Protein AF-D6ALB3-F1 (afdb_monomer_lite)

Radius of gyration: 15.23 Å; chains: 1; bounding box: 37×30×44 Å

pLDDT: mean 97.42, std 2.37, range [79.12, 98.81]

Sequence (107 aa):
RLSHLSEMLALRADHTHGGRTLTREDYRTPGDAAGAVAAFETASAAWREALLSADDTALDTVGYSAYPNGSDAEDLFVDVVWWVNQEVLHHGAEIALLRDLYRARPS

InterPro domains:
  IPR034660 DinB/YfiT-like putative metalloenzymes [SSF109854] (2-102)

Structure (mmCIF, N/CA/C/O backbone):
data_AF-D6ALB3-F1
#
_entry.id   AF-D6ALB3-F1
#
loop_
_atom_site.group_PDB
_atom_site.id
_atom_site.type_symbol
_atom_site.label_atom_id
_atom_site.label_alt_id
_atom_site.label_comp_id
_atom_site.label_asym_id
_atom_site.label_entity_id
_atom_site.label_seq_id
_atom_site.pdbx_PDB_ins_code
_atom_site.Cartn_x
_atom_site.Cartn_y
_atom_site.Cartn_z
_atom_site.occupancy
_atom_site.B_iso_or_equiv
_atom_site.auth_seq_id
_atom_site.auth_comp_id
_atom_site.auth_asym_id
_atom_site.auth_atom_id
_atom_site.pdbx_PDB_model_num
ATOM 1 N N . ARG A 1 1 ? -3.092 4.849 12.081 1.00 93.38 1 ARG A N 1
ATOM 2 C CA . ARG A 1 1 ? -2.741 3.487 11.610 1.00 93.38 1 ARG A CA 1
ATOM 3 C C . ARG A 1 1 ? -3.364 3.211 10.253 1.00 93.38 1 ARG A C 1
ATOM 5 O O . ARG A 1 1 ? -2.611 3.072 9.308 1.00 93.38 1 ARG A O 1
ATOM 12 N N . LEU A 1 2 ? -4.695 3.260 10.124 1.00 96.06 2 LEU A N 1
ATOM 13 C CA . LEU A 1 2 ? -5.357 3.015 8.837 1.00 96.06 2 LEU A CA 1
ATOM 14 C C . LEU A 1 2 ? -4.885 3.961 7.717 1.00 96.06 2 LEU A C 1
ATOM 16 O O . LEU A 1 2 ? -4.456 3.473 6.686 1.00 96.06 2 LEU A O 1
ATOM 20 N N . SER A 1 3 ? -4.817 5.279 7.959 1.00 96.69 3 SER A N 1
ATOM 21 C CA . SER A 1 3 ? -4.328 6.239 6.951 1.00 96.69 3 SER A CA 1
ATOM 22 C C . SER A 1 3 ? -2.898 5.968 6.479 1.00 96.69 3 SER A C 1
ATOM 24 O O . SER A 1 3 ? -2.611 6.161 5.307 1.00 96.69 3 SER A O 1
ATOM 26 N N . HIS A 1 4 ? -2.027 5.493 7.377 1.00 97.25 4 HIS A N 1
ATOM 27 C CA . HIS A 1 4 ? -0.651 5.138 7.034 1.00 97.25 4 HIS A CA 1
ATOM 28 C C . HIS A 1 4 ? -0.601 3.897 6.135 1.00 97.25 4 HIS A C 1
ATOM 30 O O . HIS A 1 4 ? 0.103 3.907 5.134 1.00 97.25 4 HIS A O 1
ATOM 36 N N . LEU A 1 5 ? -1.392 2.859 6.441 1.00 98.12 5 LEU A N 1
ATOM 37 C CA . LEU A 1 5 ? -1.510 1.689 5.566 1.00 98.12 5 LEU A CA 1
ATOM 38 C C . LEU A 1 5 ? -2.067 2.067 4.191 1.00 98.12 5 LEU A C 1
ATOM 40 O O . LEU A 1 5 ? -1.537 1.624 3.179 1.00 98.12 5 LEU A O 1
ATOM 44 N N . SER A 1 6 ? -3.108 2.900 4.150 1.00 98.56 6 SER A N 1
ATOM 45 C CA . SER A 1 6 ? -3.695 3.369 2.895 1.00 98.56 6 SER A CA 1
ATOM 46 C C . SER A 1 6 ? -2.692 4.160 2.048 1.00 98.56 6 SER A C 1
ATOM 48 O O . SER A 1 6 ? -2.554 3.884 0.862 1.00 98.56 6 SER A O 1
ATOM 50 N N . GLU A 1 7 ? -1.957 5.100 2.649 1.00 98.44 7 GLU A N 1
ATOM 51 C CA . GLU A 1 7 ? -0.895 5.858 1.973 1.00 98.44 7 GLU A CA 1
ATOM 52 C C . GLU A 1 7 ? 0.192 4.919 1.439 1.00 98.44 7 GLU A C 1
ATOM 54 O O . GLU A 1 7 ? 0.500 4.922 0.250 1.00 98.44 7 GLU A O 1
ATOM 59 N N . MET A 1 8 ? 0.736 4.067 2.309 1.00 98.25 8 MET A N 1
ATOM 60 C CA . MET A 1 8 ? 1.829 3.155 1.984 1.00 98.25 8 MET A CA 1
ATOM 61 C C . MET A 1 8 ? 1.484 2.230 0.809 1.00 98.25 8 MET A C 1
ATOM 63 O O . MET A 1 8 ? 2.281 2.105 -0.122 1.00 98.25 8 MET A O 1
ATOM 67 N N . LEU A 1 9 ? 0.288 1.634 0.826 1.00 98.69 9 LEU A N 1
ATOM 68 C CA . LEU A 1 9 ? -0.187 0.743 -0.233 1.00 98.69 9 LEU A CA 1
ATOM 69 C C . LEU A 1 9 ? -0.470 1.504 -1.534 1.00 98.69 9 LEU A C 1
ATOM 71 O O . LEU A 1 9 ? -0.092 1.029 -2.601 1.00 98.69 9 LEU A O 1
ATOM 75 N N . ALA A 1 10 ? -1.090 2.687 -1.461 1.00 98.62 10 ALA A N 1
ATOM 76 C CA . ALA A 1 10 ? -1.411 3.482 -2.645 1.00 98.62 10 ALA A CA 1
ATOM 77 C C . ALA A 1 10 ? -0.146 3.950 -3.375 1.00 98.62 10 ALA A C 1
ATOM 79 O O . ALA A 1 10 ? -0.052 3.810 -4.594 1.00 98.62 10 ALA A O 1
ATOM 80 N N . LEU A 1 11 ? 0.842 4.465 -2.635 1.00 98.62 11 LEU A N 1
ATOM 81 C CA . LEU A 1 11 ? 2.095 4.924 -3.228 1.00 98.62 11 LEU A CA 1
ATOM 82 C C . LEU A 1 11 ? 2.884 3.748 -3.808 1.00 98.62 11 LEU A C 1
ATOM 84 O O . LEU A 1 11 ? 3.349 3.836 -4.940 1.00 98.62 11 LEU A O 1
ATOM 88 N N . ARG A 1 12 ? 2.992 2.617 -3.104 1.00 98.38 12 ARG A N 1
ATOM 89 C CA . ARG A 1 12 ? 3.695 1.453 -3.665 1.00 98.38 12 ARG A CA 1
ATOM 90 C C . ARG A 1 12 ? 2.993 0.846 -4.867 1.00 98.38 12 ARG A C 1
ATOM 92 O O . ARG A 1 12 ? 3.675 0.457 -5.810 1.00 98.38 12 ARG A O 1
ATOM 99 N N . ALA A 1 13 ? 1.663 0.816 -4.886 1.00 98.62 13 ALA A N 1
ATOM 100 C CA . ALA A 1 13 ? 0.916 0.387 -6.062 1.00 98.62 13 ALA A CA 1
ATOM 101 C C . ALA A 1 13 ? 1.212 1.285 -7.274 1.00 98.62 13 ALA A C 1
ATOM 103 O O . ALA A 1 13 ? 1.532 0.766 -8.342 1.00 98.62 13 ALA A O 1
ATOM 104 N N . ASP A 1 14 ? 1.193 2.613 -7.100 1.00 98.62 14 ASP A N 1
ATOM 105 C CA . ASP A 1 14 ? 1.506 3.558 -8.180 1.00 98.62 14 ASP A CA 1
ATOM 106 C C . ASP A 1 14 ? 2.941 3.399 -8.703 1.00 98.62 14 ASP A C 1
ATOM 108 O O . ASP A 1 14 ? 3.176 3.407 -9.911 1.00 98.62 14 ASP A O 1
ATOM 112 N N . HIS A 1 15 ? 3.901 3.197 -7.799 1.00 98.56 15 HIS A N 1
ATOM 113 C CA . HIS A 1 15 ? 5.315 3.061 -8.153 1.00 98.56 15 HIS A CA 1
ATOM 114 C C . HIS A 1 15 ? 5.712 1.671 -8.678 1.00 98.56 15 HIS A C 1
ATOM 116 O O . HIS A 1 15 ? 6.786 1.521 -9.265 1.00 98.56 15 HIS A O 1
ATOM 122 N N . THR A 1 16 ? 4.835 0.677 -8.532 1.00 98.31 16 THR A N 1
ATOM 123 C CA . THR A 1 16 ? 5.035 -0.697 -9.024 1.00 98.31 16 THR A CA 1
ATOM 124 C C . THR A 1 16 ? 4.293 -0.947 -10.336 1.00 98.31 16 THR A C 1
ATOM 126 O O . THR A 1 16 ? 4.890 -1.404 -11.307 1.00 98.31 16 THR A O 1
ATOM 129 N N . HIS A 1 17 ? 2.995 -0.633 -10.380 1.00 96.00 17 HIS A N 1
ATOM 130 C CA . HIS A 1 17 ? 2.087 -0.958 -11.486 1.00 96.00 17 HIS A CA 1
ATOM 131 C C . HIS A 1 17 ? 1.179 0.230 -11.873 1.00 96.00 17 HIS A C 1
ATOM 133 O O . HIS A 1 17 ? 0.063 0.054 -12.357 1.00 96.00 17 HIS A O 1
ATOM 139 N N . GLY A 1 18 ? 1.640 1.462 -11.641 1.00 95.88 18 GLY A N 1
ATOM 140 C CA . GLY A 1 18 ? 0.919 2.689 -11.979 1.00 95.88 18 GLY A CA 1
ATOM 141 C C . GLY A 1 18 ? 1.780 3.702 -12.731 1.00 95.88 18 GLY A C 1
ATOM 142 O O . GLY A 1 18 ? 2.630 3.343 -13.547 1.00 95.88 18 GLY A O 1
ATOM 143 N N . GLY A 1 19 ? 1.524 4.987 -12.484 1.00 96.69 19 GLY A N 1
ATOM 144 C CA . GLY A 1 19 ? 2.188 6.093 -13.174 1.00 96.69 19 GLY A CA 1
ATOM 145 C C . GLY A 1 19 ? 3.579 6.419 -12.633 1.00 96.69 19 GLY A C 1
ATOM 146 O O . GLY A 1 19 ? 4.336 7.109 -13.314 1.00 96.69 19 GLY A O 1
ATOM 147 N N . ARG A 1 20 ? 3.929 5.915 -11.441 1.00 97.19 20 ARG A N 1
ATOM 148 C CA . ARG A 1 20 ? 5.173 6.226 -10.713 1.00 97.19 20 ARG A CA 1
ATOM 149 C C . ARG A 1 20 ? 5.357 7.722 -10.449 1.00 97.19 20 ARG A C 1
ATOM 151 O O . ARG A 1 20 ? 6.460 8.260 -10.527 1.00 97.19 20 ARG A O 1
ATOM 158 N N . THR A 1 21 ? 4.260 8.409 -10.157 1.00 97.19 21 THR A N 1
ATOM 159 C CA . THR A 1 21 ? 4.229 9.863 -9.945 1.00 97.19 21 THR A CA 1
ATOM 160 C C . THR A 1 21 ? 3.711 10.263 -8.576 1.00 97.19 21 THR A C 1
ATOM 162 O O . THR A 1 21 ? 3.958 11.389 -8.159 1.00 97.19 21 THR A O 1
ATOM 165 N N . LEU A 1 22 ? 2.992 9.380 -7.877 1.00 97.44 22 LEU A N 1
ATOM 166 C CA . LEU A 1 22 ? 2.337 9.724 -6.624 1.00 97.44 22 LEU A CA 1
ATOM 167 C C . LEU A 1 22 ? 3.381 10.002 -5.539 1.00 97.44 22 LEU A C 1
ATOM 169 O O . LEU A 1 22 ? 4.212 9.148 -5.215 1.00 97.44 22 LEU A O 1
ATOM 173 N N . THR A 1 23 ? 3.328 11.199 -4.968 1.00 96.81 23 THR A N 1
ATOM 174 C CA . THR A 1 23 ? 4.164 11.596 -3.833 1.00 96.81 23 THR A CA 1
ATOM 175 C C . THR A 1 23 ? 3.383 11.510 -2.522 1.00 96.81 23 THR A C 1
ATOM 177 O O . THR A 1 23 ? 2.156 11.364 -2.509 1.00 96.81 23 THR A O 1
ATOM 180 N N . ARG A 1 24 ? 4.082 11.617 -1.385 1.00 94.81 24 ARG A N 1
ATOM 181 C CA . ARG A 1 24 ? 3.414 11.700 -0.074 1.00 94.81 24 ARG A CA 1
ATOM 182 C C . ARG A 1 24 ? 2.600 12.988 0.042 1.00 94.81 24 ARG A C 1
ATOM 184 O O . ARG A 1 24 ? 1.529 12.997 0.638 1.00 94.81 24 ARG A O 1
ATOM 191 N N . GLU A 1 25 ? 3.079 14.063 -0.578 1.00 95.12 25 GLU A N 1
ATOM 192 C CA . GLU A 1 25 ? 2.424 15.365 -0.633 1.00 95.12 25 GLU A CA 1
ATOM 193 C C . GLU A 1 25 ? 1.121 15.342 -1.441 1.00 95.12 25 GLU A C 1
ATOM 195 O O . GLU A 1 25 ? 0.225 16.145 -1.166 1.00 95.12 25 GLU A O 1
ATOM 200 N N . ASP A 1 26 ? 0.987 14.429 -2.404 1.00 95.56 26 ASP A N 1
ATOM 201 C CA . ASP A 1 26 ? -0.243 14.239 -3.180 1.00 95.56 26 ASP A CA 1
ATOM 202 C C . ASP A 1 26 ? -1.304 13.454 -2.400 1.00 95.56 26 ASP A C 1
ATOM 204 O O . ASP A 1 26 ? -2.506 13.653 -2.604 1.00 95.56 26 ASP A O 1
ATOM 208 N N . TYR A 1 27 ? -0.887 12.587 -1.472 1.00 96.19 27 TYR A N 1
ATOM 209 C CA . TYR A 1 27 ? -1.806 11.745 -0.719 1.00 96.19 27 TYR A CA 1
ATOM 210 C C . TYR A 1 27 ? -2.647 12.566 0.271 1.00 96.19 27 TYR A C 1
ATOM 212 O O . TYR A 1 27 ? -2.152 13.254 1.168 1.00 96.19 27 TYR A O 1
ATOM 220 N N . ARG A 1 28 ? -3.974 12.493 0.125 1.00 96.19 28 ARG A N 1
ATOM 221 C CA . ARG A 1 28 ? -4.930 13.188 0.997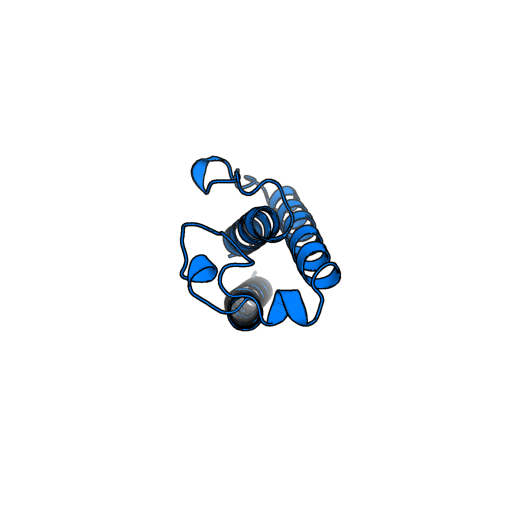 1.00 96.19 28 ARG A CA 1
ATOM 222 C C . ARG A 1 28 ? -5.544 12.202 1.977 1.00 96.19 28 ARG A C 1
ATOM 224 O O . ARG A 1 28 ? -6.315 11.330 1.594 1.00 96.19 28 ARG A O 1
ATOM 231 N N . THR A 1 29 ? -5.233 12.379 3.259 1.00 96.00 29 THR A N 1
ATOM 232 C CA . THR A 1 29 ? -5.847 11.585 4.327 1.00 96.00 29 THR A CA 1
ATOM 233 C C . THR A 1 29 ? -7.292 12.042 4.567 1.00 96.00 29 THR A C 1
ATOM 235 O O . THR A 1 29 ? -7.498 13.218 4.877 1.00 96.00 29 THR A O 1
ATOM 238 N N . PRO A 1 30 ? -8.292 11.145 4.473 1.00 96.50 30 PRO A N 1
ATOM 239 C CA . PRO A 1 30 ? -9.677 11.476 4.798 1.00 96.50 30 PRO A CA 1
ATOM 240 C C . PRO A 1 30 ? -9.844 11.896 6.264 1.00 96.50 30 PRO A C 1
ATOM 242 O O . PRO A 1 30 ? -9.210 11.331 7.156 1.00 96.50 30 PRO A O 1
ATOM 245 N N . GLY A 1 31 ? -10.722 12.872 6.512 1.00 96.31 31 GLY A N 1
ATOM 246 C CA . GLY A 1 31 ? -10.984 13.421 7.850 1.00 96.31 31 GLY A CA 1
ATOM 247 C C . GLY A 1 31 ? -12.011 12.644 8.681 1.00 96.31 31 GLY A C 1
ATOM 248 O O . GLY A 1 31 ? -12.256 13.002 9.831 1.00 96.31 31 GLY A O 1
ATOM 249 N N . ASP A 1 32 ? -12.618 11.597 8.118 1.00 97.56 32 ASP A N 1
ATOM 250 C CA . ASP A 1 32 ? -13.655 10.796 8.765 1.00 97.56 32 ASP A CA 1
ATOM 251 C C . ASP A 1 32 ? -13.411 9.284 8.614 1.00 97.56 32 ASP A C 1
ATOM 253 O O . ASP A 1 32 ? -12.573 8.824 7.833 1.00 97.56 32 ASP A O 1
ATOM 257 N N . ALA A 1 33 ? -14.136 8.497 9.414 1.00 96.19 33 ALA A N 1
ATOM 258 C CA . ALA A 1 33 ? -13.949 7.052 9.486 1.00 96.19 33 ALA A CA 1
ATOM 259 C C . ALA A 1 33 ? -14.378 6.322 8.203 1.00 96.19 33 ALA A C 1
ATOM 261 O O . ALA A 1 33 ? -13.727 5.352 7.819 1.00 96.19 33 ALA A O 1
ATOM 262 N N . ALA A 1 34 ? -15.452 6.772 7.548 1.00 98.06 34 ALA A N 1
ATOM 263 C CA . ALA A 1 34 ? -15.956 6.135 6.334 1.00 98.06 34 ALA A CA 1
ATOM 264 C C . ALA A 1 34 ? -14.967 6.328 5.177 1.00 98.06 34 ALA A C 1
ATOM 266 O O . ALA A 1 34 ? -14.602 5.367 4.503 1.00 98.06 34 ALA A O 1
ATOM 267 N N . GLY A 1 35 ? -14.455 7.548 5.020 1.00 98.25 35 GLY A N 1
ATOM 268 C CA . GLY A 1 35 ? -13.406 7.882 4.072 1.00 98.25 35 GLY A CA 1
ATOM 269 C C . GLY A 1 35 ? -12.116 7.118 4.354 1.00 98.25 35 GLY A C 1
ATOM 270 O O . GLY A 1 35 ? -11.512 6.598 3.422 1.00 98.25 35 GLY A O 1
ATOM 271 N N . ALA A 1 36 ? -11.706 6.982 5.619 1.00 97.50 36 ALA A N 1
ATOM 272 C CA . ALA A 1 36 ? -10.503 6.223 5.964 1.00 97.50 36 ALA A CA 1
ATOM 273 C C . ALA A 1 36 ? -10.605 4.734 5.573 1.00 97.50 36 ALA A C 1
ATOM 275 O O . ALA A 1 36 ? -9.632 4.168 5.075 1.00 97.50 36 ALA A O 1
ATOM 276 N N . VAL A 1 37 ? -11.776 4.111 5.758 1.00 98.00 37 VAL A N 1
ATOM 277 C CA . VAL A 1 37 ? -12.032 2.726 5.319 1.00 98.00 37 VAL A CA 1
ATOM 278 C C . VAL A 1 37 ? -12.026 2.627 3.794 1.00 98.00 37 VAL A C 1
ATOM 280 O O . VAL A 1 37 ? -11.294 1.803 3.255 1.00 98.00 37 VAL A O 1
ATOM 283 N N . ALA A 1 38 ? -12.743 3.510 3.096 1.00 98.50 38 ALA A N 1
ATOM 284 C CA . ALA A 1 38 ? -12.786 3.514 1.632 1.00 98.50 38 ALA A CA 1
ATOM 285 C C . ALA A 1 38 ? -11.398 3.740 0.996 1.00 98.50 38 ALA A C 1
ATOM 287 O O . ALA A 1 38 ? -11.046 3.106 -0.001 1.00 98.50 38 ALA A O 1
ATOM 288 N N . ALA A 1 39 ? -10.576 4.612 1.591 1.00 98.50 39 ALA A N 1
ATOM 289 C CA . ALA A 1 39 ? -9.200 4.836 1.154 1.00 98.50 39 ALA A CA 1
ATOM 290 C C . ALA A 1 39 ? -8.329 3.584 1.343 1.00 98.50 39 ALA A C 1
ATOM 292 O O . ALA A 1 39 ? -7.533 3.253 0.468 1.00 98.50 39 ALA A O 1
ATOM 293 N N . PHE A 1 40 ? -8.485 2.862 2.458 1.00 98.44 40 PHE A N 1
ATOM 294 C CA . PHE A 1 40 ? -7.793 1.588 2.675 1.00 98.44 40 PHE A CA 1
ATOM 295 C C . PHE A 1 40 ? -8.228 0.503 1.685 1.00 98.44 40 PHE A C 1
ATOM 297 O O . PHE A 1 40 ? -7.377 -0.170 1.108 1.00 98.44 40 PHE A O 1
ATOM 304 N N . GLU A 1 41 ? -9.529 0.349 1.443 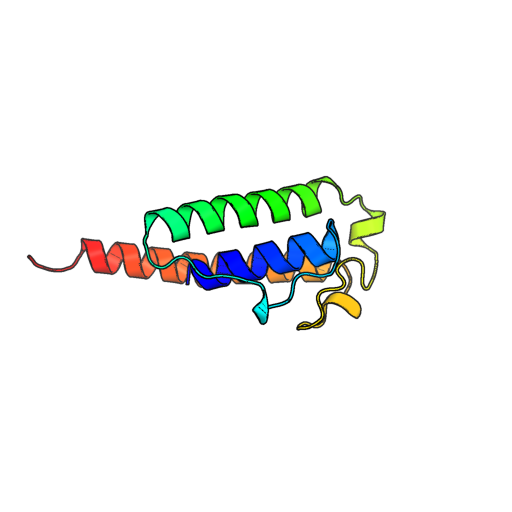1.00 98.69 41 GLU A N 1
ATOM 305 C CA . GLU A 1 41 ? -10.056 -0.601 0.453 1.00 98.69 41 GLU A CA 1
ATOM 306 C C . GLU A 1 41 ? -9.514 -0.306 -0.952 1.00 98.69 41 GLU A C 1
ATOM 308 O O . GLU A 1 41 ? -9.031 -1.206 -1.634 1.00 98.69 41 GLU A O 1
ATOM 313 N N . THR A 1 42 ? -9.491 0.968 -1.348 1.00 98.69 42 THR A N 1
ATOM 314 C CA . THR A 1 42 ? -8.944 1.394 -2.645 1.00 98.69 42 THR A CA 1
ATOM 315 C C . THR A 1 42 ? -7.448 1.089 -2.757 1.00 98.69 42 THR A C 1
ATOM 317 O O . THR A 1 42 ? -7.004 0.497 -3.738 1.00 98.69 42 THR A O 1
ATOM 320 N N . ALA A 1 43 ? -6.662 1.459 -1.743 1.00 98.69 43 ALA A N 1
ATOM 321 C CA . ALA A 1 43 ? -5.216 1.257 -1.745 1.00 98.69 43 ALA A CA 1
ATOM 322 C C . ALA A 1 43 ? -4.825 -0.229 -1.691 1.00 98.69 43 ALA A C 1
ATOM 324 O O . ALA A 1 43 ? -3.918 -0.665 -2.396 1.00 98.69 43 ALA A O 1
ATOM 325 N N . SER A 1 44 ? -5.533 -1.025 -0.885 1.00 98.62 44 SER A N 1
ATOM 326 C CA . SER A 1 44 ? -5.324 -2.475 -0.803 1.00 98.62 44 SER A CA 1
ATOM 327 C C . SER A 1 44 ? -5.693 -3.192 -2.100 1.00 98.62 44 SER A C 1
ATOM 329 O O . SER A 1 44 ? -4.964 -4.095 -2.510 1.00 98.62 44 SER A O 1
ATOM 331 N N . ALA A 1 45 ? -6.760 -2.770 -2.785 1.00 98.81 45 ALA A N 1
ATOM 332 C CA . ALA A 1 45 ? -7.094 -3.277 -4.111 1.00 98.81 45 ALA A CA 1
ATOM 333 C C . ALA A 1 45 ? -6.006 -2.923 -5.136 1.00 98.81 45 ALA A C 1
ATOM 335 O O . ALA A 1 45 ? -5.542 -3.806 -5.848 1.00 98.81 45 ALA A O 1
ATOM 336 N N . ALA A 1 46 ? -5.529 -1.675 -5.159 1.00 98.75 46 ALA A N 1
ATOM 337 C CA . ALA A 1 46 ? -4.462 -1.253 -6.068 1.00 98.75 46 ALA A CA 1
ATOM 338 C C . ALA A 1 46 ? -3.159 -2.042 -5.845 1.00 98.75 46 ALA A C 1
ATOM 340 O O . ALA A 1 46 ? -2.542 -2.511 -6.800 1.00 98.75 46 ALA A O 1
ATOM 341 N N . TRP A 1 47 ? -2.765 -2.252 -4.585 1.00 98.75 47 TRP A N 1
ATOM 342 C CA . TRP A 1 47 ? -1.603 -3.083 -4.269 1.00 98.75 47 TRP A CA 1
ATOM 343 C C . TRP A 1 47 ? -1.814 -4.545 -4.670 1.00 98.75 47 TRP A C 1
ATOM 345 O O . TRP A 1 47 ? -0.919 -5.170 -5.232 1.00 98.75 47 TRP A O 1
ATOM 355 N N . ARG A 1 48 ? -3.014 -5.092 -4.448 1.00 98.62 48 ARG A N 1
ATOM 356 C CA . ARG A 1 48 ? -3.361 -6.441 -4.903 1.00 98.62 48 ARG A CA 1
ATOM 357 C C . ARG A 1 48 ? -3.231 -6.583 -6.422 1.00 98.62 48 ARG A C 1
ATOM 359 O O . ARG A 1 48 ? -2.687 -7.587 -6.864 1.00 98.62 48 ARG A O 1
ATOM 366 N N . GLU A 1 49 ? -3.696 -5.613 -7.203 1.00 98.69 49 GLU A N 1
ATOM 367 C CA . GLU A 1 49 ? -3.536 -5.632 -8.664 1.00 98.69 49 GLU A CA 1
ATOM 368 C C . GLU A 1 49 ? -2.055 -5.567 -9.076 1.00 98.69 49 GLU A C 1
ATOM 370 O O . GLU A 1 49 ? -1.626 -6.305 -9.964 1.00 98.69 49 GLU A O 1
ATOM 375 N N . ALA A 1 50 ? -1.230 -4.778 -8.376 1.00 98.38 50 ALA A N 1
ATOM 376 C CA . ALA A 1 50 ? 0.218 -4.769 -8.597 1.00 98.38 50 ALA A CA 1
ATOM 377 C C . ALA A 1 50 ? 0.851 -6.155 -8.359 1.00 98.38 50 ALA A C 1
ATOM 379 O O . ALA A 1 50 ? 1.682 -6.589 -9.149 1.00 98.38 50 ALA A O 1
ATOM 380 N N . LEU A 1 51 ? 0.411 -6.888 -7.329 1.00 98.50 51 LEU A N 1
ATOM 381 C CA . LEU A 1 51 ? 0.868 -8.260 -7.079 1.00 98.50 51 LEU A CA 1
ATOM 382 C C . LEU A 1 51 ? 0.378 -9.254 -8.139 1.00 98.50 51 LEU A C 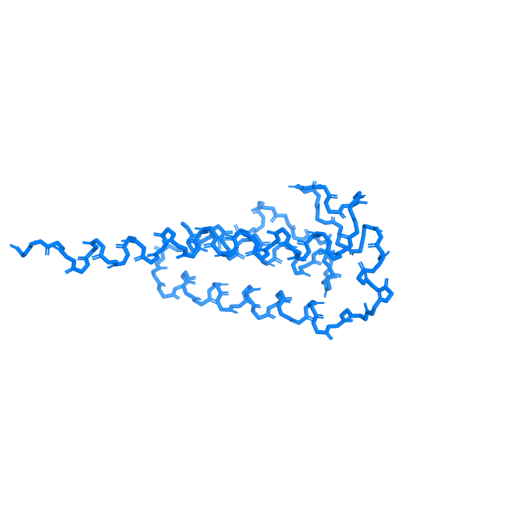1
ATOM 384 O O . LEU A 1 51 ? 1.135 -10.119 -8.557 1.00 98.50 51 LEU A O 1
ATOM 388 N N . LEU A 1 52 ? -0.883 -9.153 -8.571 1.00 98.38 52 LEU A N 1
ATOM 389 C CA . LEU A 1 52 ? -1.470 -10.070 -9.558 1.00 98.38 52 LEU A CA 1
ATOM 390 C C . LEU A 1 52 ? -0.927 -9.863 -10.978 1.00 98.38 52 LEU A C 1
ATOM 392 O O . LEU A 1 52 ? -1.025 -10.769 -11.802 1.00 98.38 52 LEU A O 1
ATOM 396 N N . SER A 1 53 ? -0.378 -8.682 -11.263 1.00 96.88 53 SER A N 1
ATOM 397 C CA . SER A 1 53 ? 0.268 -8.364 -12.540 1.00 96.88 53 SER A CA 1
ATOM 398 C C . SER A 1 53 ? 1.751 -8.746 -12.596 1.00 96.88 53 SER A C 1
ATOM 400 O O . SER A 1 53 ? 2.333 -8.717 -13.679 1.00 96.88 53 SER A O 1
ATOM 402 N N . ALA A 1 54 ? 2.362 -9.091 -11.460 1.00 98.06 54 ALA A N 1
ATOM 403 C CA . ALA A 1 54 ? 3.754 -9.508 -11.389 1.00 98.06 54 ALA A CA 1
ATOM 404 C C . ALA A 1 54 ? 3.887 -11.011 -11.672 1.00 98.06 54 ALA A C 1
ATOM 406 O O . ALA A 1 54 ? 3.216 -11.836 -11.051 1.00 98.06 54 ALA A O 1
ATOM 407 N N . ASP A 1 55 ? 4.771 -11.361 -12.603 1.00 98.25 55 ASP A N 1
ATOM 408 C CA . ASP A 1 55 ? 5.218 -12.733 -12.827 1.00 98.25 55 ASP A CA 1
ATOM 409 C C . ASP A 1 55 ? 6.513 -13.030 -12.047 1.00 98.25 55 ASP A C 1
ATOM 411 O O . ASP A 1 55 ? 7.053 -12.170 -11.347 1.00 98.25 55 ASP A O 1
ATOM 415 N N . ASP A 1 56 ? 7.033 -14.252 -12.171 1.00 98.50 56 ASP A N 1
ATOM 416 C CA . ASP A 1 56 ? 8.269 -14.659 -11.491 1.00 98.50 56 ASP A CA 1
ATOM 417 C C . ASP A 1 56 ? 9.465 -13.767 -11.878 1.00 98.50 56 ASP A C 1
ATOM 419 O O . ASP A 1 56 ? 10.303 -13.449 -11.039 1.00 98.50 56 ASP A O 1
ATOM 423 N N . THR A 1 57 ? 9.522 -13.282 -13.127 1.00 98.62 57 THR A N 1
ATOM 424 C CA . THR A 1 57 ? 10.594 -12.370 -13.562 1.00 98.62 57 THR A CA 1
ATOM 425 C C . THR A 1 57 ? 10.478 -11.011 -12.879 1.00 98.62 57 THR A C 1
ATOM 427 O O . THR A 1 57 ? 11.488 -10.447 -12.457 1.00 98.62 57 THR A O 1
ATOM 430 N N . ALA A 1 58 ? 9.263 -10.481 -12.735 1.00 98.50 58 ALA A N 1
ATOM 431 C CA . ALA A 1 58 ? 9.015 -9.254 -11.989 1.00 98.50 58 ALA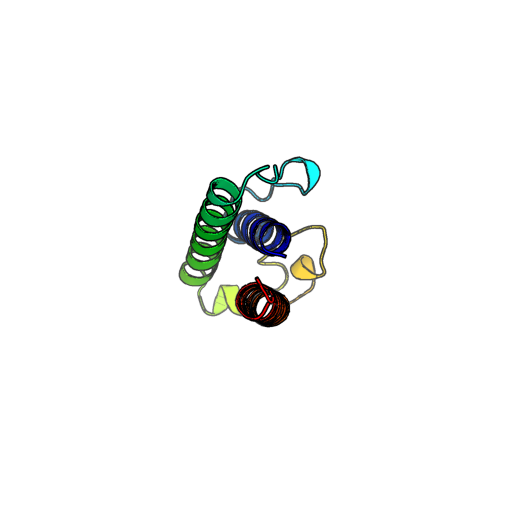 A CA 1
ATOM 432 C C . ALA A 1 58 ? 9.410 -9.402 -10.513 1.00 98.50 58 ALA A C 1
ATOM 434 O O . ALA A 1 58 ? 10.047 -8.502 -9.969 1.00 98.50 58 ALA A O 1
ATOM 435 N N . LEU A 1 59 ? 9.089 -10.537 -9.881 1.00 98.62 59 LEU A N 1
ATOM 436 C CA . LEU A 1 59 ? 9.470 -10.829 -8.493 1.00 98.62 59 LEU A CA 1
ATOM 437 C C . LEU A 1 59 ? 10.996 -10.852 -8.288 1.00 98.62 59 LEU A C 1
ATOM 439 O O . LEU A 1 59 ? 11.478 -10.332 -7.279 1.00 98.62 59 LEU A O 1
ATOM 443 N N . ASP A 1 60 ? 11.738 -11.366 -9.270 1.00 98.69 60 ASP A N 1
ATOM 444 C CA . ASP A 1 60 ? 13.206 -11.438 -9.273 1.00 98.69 60 ASP A CA 1
ATOM 445 C C . ASP A 1 60 ? 13.892 -10.153 -9.795 1.00 98.69 60 ASP A C 1
ATOM 447 O O . ASP A 1 60 ? 15.119 -10.098 -9.928 1.00 98.69 60 ASP A O 1
ATOM 451 N N . THR A 1 61 ? 13.132 -9.096 -10.104 1.00 98.69 61 THR A N 1
ATOM 452 C CA . THR A 1 61 ? 13.679 -7.838 -10.630 1.00 98.69 61 THR A CA 1
ATOM 453 C C . THR A 1 61 ? 13.984 -6.851 -9.504 1.00 98.69 61 THR A C 1
ATOM 455 O O . THR A 1 61 ? 13.093 -6.440 -8.758 1.00 98.69 61 THR A O 1
ATOM 458 N N . VAL A 1 62 ? 15.243 -6.407 -9.426 1.00 98.75 62 VAL A N 1
ATOM 459 C CA . VAL A 1 62 ? 15.648 -5.280 -8.571 1.00 98.75 62 VAL A CA 1
ATOM 460 C C . VAL A 1 62 ? 15.054 -3.979 -9.106 1.00 98.75 62 VAL A C 1
ATOM 462 O O . VAL A 1 62 ? 15.166 -3.691 -10.299 1.00 98.75 62 VAL A O 1
ATOM 465 N N . GLY A 1 63 ? 14.430 -3.188 -8.233 1.00 97.94 63 GLY A N 1
ATOM 466 C CA . GLY A 1 63 ? 13.861 -1.891 -8.605 1.00 97.94 63 GLY A CA 1
ATOM 467 C C . GLY A 1 63 ? 12.596 -1.963 -9.463 1.00 97.94 63 GLY A C 1
ATOM 468 O O . GLY A 1 63 ? 12.258 -0.997 -10.152 1.00 97.94 63 GLY A O 1
ATOM 469 N N . TYR A 1 64 ? 11.880 -3.094 -9.439 1.00 98.31 64 TYR A N 1
ATOM 470 C CA . TYR A 1 64 ? 10.571 -3.216 -10.094 1.00 98.31 64 TYR A CA 1
ATOM 471 C C . TYR A 1 64 ? 9.544 -2.228 -9.504 1.00 98.31 64 TYR A C 1
ATOM 473 O O . TYR A 1 64 ? 8.830 -1.545 -10.247 1.00 98.31 64 TYR A O 1
ATOM 481 N N . SER A 1 65 ? 9.526 -2.109 -8.168 1.00 98.25 65 SER A N 1
ATOM 482 C CA . SER A 1 65 ? 8.937 -0.966 -7.463 1.00 98.25 65 SER A CA 1
ATOM 483 C C . SER A 1 65 ? 9.944 0.181 -7.469 1.00 98.25 65 SER A C 1
ATOM 485 O O . SER A 1 65 ? 11.070 0.026 -7.007 1.00 98.25 65 SER A O 1
ATOM 487 N N . ALA A 1 66 ? 9.538 1.347 -7.966 1.00 96.00 66 ALA A N 1
ATOM 488 C CA . ALA A 1 66 ? 10.383 2.541 -8.010 1.00 96.00 66 ALA A CA 1
ATOM 489 C C . ALA A 1 66 ? 10.040 3.555 -6.903 1.00 96.00 66 ALA A C 1
ATOM 491 O O . ALA A 1 66 ? 10.277 4.753 -7.064 1.00 96.00 66 ALA A O 1
ATOM 492 N N . TYR A 1 67 ? 9.432 3.105 -5.798 1.00 97.88 67 TYR A N 1
ATOM 493 C CA . TYR A 1 67 ? 8.958 4.006 -4.750 1.00 97.88 67 TYR A CA 1
ATOM 494 C C . TYR A 1 67 ? 10.132 4.781 -4.118 1.00 97.88 67 TYR A C 1
ATOM 496 O O . TYR A 1 67 ? 11.031 4.170 -3.541 1.00 97.88 67 TYR A O 1
ATOM 504 N N . PRO A 1 68 ? 10.134 6.128 -4.167 1.00 95.44 68 PRO A N 1
ATOM 505 C CA . PRO A 1 68 ? 11.346 6.911 -3.909 1.00 95.44 68 PRO A CA 1
ATOM 506 C C . PRO A 1 68 ? 11.691 7.091 -2.426 1.00 95.44 68 PRO A C 1
ATOM 508 O O . PRO A 1 68 ? 12.768 7.583 -2.106 1.00 95.44 68 PRO A O 1
ATOM 511 N N . ASN A 1 69 ? 10.786 6.740 -1.506 1.00 93.69 69 ASN A N 1
ATOM 512 C CA . ASN A 1 69 ? 10.986 6.936 -0.064 1.00 93.69 69 ASN A CA 1
ATOM 513 C C . ASN A 1 69 ? 11.190 5.600 0.675 1.00 93.69 69 ASN A C 1
ATOM 515 O O . ASN A 1 69 ? 10.649 5.406 1.770 1.00 93.69 69 ASN A O 1
ATOM 519 N N . GLY A 1 70 ? 11.926 4.682 0.050 1.00 92.31 70 GLY A N 1
ATOM 520 C CA . GLY A 1 70 ? 12.305 3.364 0.560 1.00 92.31 70 GLY A CA 1
ATOM 521 C C . GLY A 1 70 ? 13.508 2.808 -0.208 1.00 92.31 70 GLY A C 1
ATOM 522 O O . GLY A 1 70 ? 14.030 3.478 -1.096 1.00 92.31 70 GLY A O 1
ATOM 523 N N . SER A 1 71 ? 13.930 1.590 0.126 1.00 96.31 71 SER A N 1
ATOM 524 C CA . SER A 1 71 ? 14.963 0.837 -0.603 1.00 96.31 71 SER A CA 1
ATOM 525 C C . SER A 1 71 ? 14.408 0.099 -1.828 1.00 96.31 71 SER A C 1
ATOM 527 O O . SER A 1 71 ? 15.132 -0.642 -2.478 1.00 96.31 71 SER A O 1
ATOM 529 N N . ASP A 1 72 ? 13.137 0.324 -2.185 1.00 97.94 72 ASP A N 1
ATOM 530 C CA . ASP A 1 72 ? 12.431 -0.368 -3.267 1.00 97.94 72 ASP A CA 1
ATOM 531 C C . ASP A 1 72 ? 13.225 -0.402 -4.598 1.00 97.94 72 ASP A C 1
ATOM 533 O O . ASP A 1 72 ? 13.219 -1.420 -5.283 1.00 97.94 72 ASP A O 1
ATOM 537 N N . ALA A 1 73 ? 13.953 0.672 -4.940 1.00 97.56 73 ALA A N 1
ATOM 538 C CA . ALA A 1 73 ? 14.777 0.762 -6.155 1.00 97.56 73 ALA A CA 1
ATOM 539 C C . ALA A 1 73 ? 16.050 -0.119 -6.136 1.00 97.56 73 ALA A C 1
ATOM 541 O O . ALA A 1 73 ? 16.671 -0.334 -7.178 1.00 97.56 73 ALA A O 1
ATOM 542 N N . GLU A 1 74 ? 16.454 -0.582 -4.956 1.00 98.19 74 GLU A N 1
ATOM 543 C CA . GLU A 1 74 ? 17.695 -1.313 -4.671 1.00 98.19 74 GLU A CA 1
ATOM 544 C C . GLU A 1 74 ? 17.430 -2.779 -4.287 1.00 98.19 74 GLU A C 1
ATOM 546 O O . GLU A 1 74 ? 18.333 -3.610 -4.385 1.00 98.19 74 GLU A O 1
ATOM 551 N N . ASP A 1 75 ? 16.191 -3.103 -3.914 1.00 98.44 75 ASP A N 1
ATOM 552 C CA . ASP A 1 75 ? 15.767 -4.427 -3.470 1.00 98.44 75 ASP A CA 1
ATOM 553 C C . ASP A 1 75 ? 15.093 -5.229 -4.593 1.00 98.44 75 ASP A C 1
ATOM 555 O O . ASP A 1 75 ? 14.504 -4.671 -5.528 1.00 98.44 75 ASP 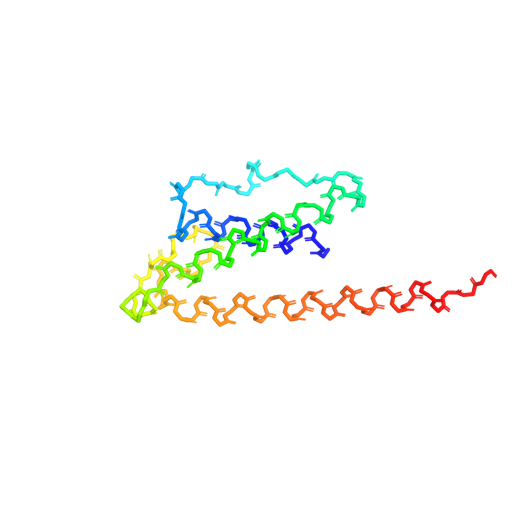A O 1
ATOM 559 N N . LEU A 1 76 ? 15.139 -6.563 -4.482 1.00 98.75 76 LEU A N 1
ATOM 560 C CA . LEU A 1 76 ? 14.294 -7.444 -5.291 1.00 98.75 76 LEU A CA 1
ATOM 561 C C . LEU A 1 76 ? 12.824 -7.151 -4.995 1.00 98.75 76 LEU A C 1
ATOM 563 O O . LEU A 1 76 ? 12.442 -6.909 -3.846 1.00 98.75 76 LEU A O 1
ATOM 567 N N . PHE A 1 77 ? 11.964 -7.247 -6.008 1.00 98.69 77 PHE A N 1
ATOM 568 C CA . PHE A 1 77 ? 10.545 -6.990 -5.791 1.00 98.69 77 PHE A CA 1
ATOM 569 C C . PHE A 1 77 ? 9.931 -7.937 -4.755 1.00 98.69 77 PHE A C 1
ATOM 571 O O . PHE A 1 77 ? 9.121 -7.503 -3.939 1.00 98.69 77 PHE A O 1
ATOM 578 N N . VAL A 1 78 ? 10.352 -9.205 -4.716 1.00 98.75 78 VAL A N 1
ATOM 579 C CA . VAL A 1 78 ? 9.894 -10.156 -3.692 1.00 98.75 78 VAL A CA 1
ATOM 580 C C . VAL A 1 78 ? 10.219 -9.706 -2.260 1.00 98.75 78 VAL A C 1
ATOM 582 O O . VAL A 1 78 ? 9.397 -9.906 -1.362 1.00 98.75 78 VAL A O 1
ATOM 585 N N . ASP A 1 79 ? 11.351 -9.032 -2.040 1.00 98.75 79 ASP A N 1
ATOM 586 C CA . ASP A 1 79 ? 11.733 -8.501 -0.726 1.00 98.75 79 ASP A CA 1
ATOM 587 C C . ASP A 1 79 ? 10.859 -7.297 -0.346 1.00 98.75 79 ASP A C 1
ATOM 589 O O . ASP A 1 79 ? 10.392 -7.196 0.794 1.00 98.75 79 ASP A O 1
ATOM 593 N N . VAL A 1 80 ? 10.529 -6.440 -1.321 1.00 98.62 80 VAL A N 1
ATOM 594 C CA . VAL A 1 80 ? 9.549 -5.355 -1.146 1.00 98.62 80 VAL A CA 1
ATOM 595 C C . VAL A 1 80 ? 8.174 -5.925 -0.784 1.00 98.62 80 VAL A C 1
ATOM 597 O O . VAL A 1 80 ? 7.546 -5.462 0.170 1.00 98.62 80 VAL A O 1
ATOM 600 N N . VAL A 1 81 ? 7.704 -6.960 -1.491 1.00 98.56 81 VAL A N 1
ATOM 601 C CA . VAL A 1 81 ? 6.425 -7.631 -1.198 1.00 98.56 81 VAL A CA 1
ATOM 602 C C . VAL A 1 81 ? 6.423 -8.218 0.211 1.00 98.56 81 VAL A C 1
ATOM 604 O O . VAL A 1 81 ? 5.458 -8.027 0.961 1.00 98.56 81 VAL A O 1
ATOM 607 N N . TRP A 1 82 ? 7.503 -8.901 0.594 1.00 98.56 82 TRP A N 1
ATOM 608 C CA . TRP A 1 82 ? 7.665 -9.441 1.938 1.00 98.56 82 TRP A CA 1
ATOM 609 C C . TRP A 1 82 ? 7.585 -8.338 3.000 1.00 98.56 82 TRP A C 1
ATOM 611 O O . TRP A 1 82 ? 6.834 -8.480 3.970 1.00 98.56 82 TRP A O 1
ATOM 621 N N . TRP A 1 83 ? 8.295 -7.225 2.803 1.00 98.31 83 TRP A N 1
ATOM 622 C CA . TRP A 1 83 ? 8.310 -6.099 3.736 1.00 98.31 83 TRP A CA 1
ATOM 623 C C . TRP A 1 83 ? 6.936 -5.424 3.849 1.00 98.31 83 TRP A C 1
ATOM 625 O O . TRP A 1 83 ? 6.454 -5.197 4.960 1.00 98.31 83 TRP A O 1
ATOM 635 N N . VAL A 1 84 ? 6.240 -5.190 2.729 1.00 98.44 84 VAL A N 1
ATOM 636 C CA . VAL A 1 84 ? 4.875 -4.626 2.739 1.00 98.44 84 VAL A CA 1
ATOM 637 C C . VAL A 1 84 ? 3.926 -5.520 3.537 1.00 98.44 84 VAL A C 1
ATOM 639 O O . VAL A 1 84 ? 3.090 -5.024 4.296 1.00 98.44 84 VAL A O 1
ATOM 642 N N . ASN A 1 85 ? 4.073 -6.842 3.426 1.00 98.31 85 ASN A N 1
ATOM 643 C CA . ASN A 1 85 ? 3.288 -7.779 4.221 1.00 98.31 85 ASN A CA 1
ATOM 644 C C . ASN A 1 85 ? 3.595 -7.663 5.728 1.00 98.31 85 ASN A C 1
ATOM 646 O O . ASN A 1 85 ? 2.669 -7.732 6.538 1.00 98.31 85 ASN A O 1
ATOM 650 N N . GLN A 1 86 ? 4.856 -7.425 6.117 1.00 98.44 86 GLN A N 1
ATOM 651 C CA . GLN A 1 86 ? 5.209 -7.158 7.520 1.00 98.44 86 GLN A CA 1
ATOM 652 C C . GLN A 1 86 ? 4.550 -5.878 8.044 1.00 98.44 86 GLN A C 1
ATOM 654 O O . GLN A 1 86 ? 3.990 -5.894 9.138 1.00 98.44 86 GLN A O 1
ATOM 659 N N . GLU A 1 87 ? 4.539 -4.799 7.262 1.00 98.12 87 GLU A N 1
ATOM 660 C CA . GLU A 1 87 ? 3.897 -3.536 7.651 1.00 98.12 87 GLU A CA 1
ATOM 661 C C . GLU A 1 87 ? 2.379 -3.681 7.825 1.00 98.12 87 GLU A C 1
ATOM 663 O O . GLU A 1 87 ? 1.804 -3.176 8.796 1.00 98.12 87 GLU A O 1
ATOM 668 N N . VAL A 1 88 ? 1.721 -4.415 6.917 1.00 98.25 88 VAL A N 1
ATOM 669 C CA . VAL A 1 88 ? 0.285 -4.724 7.024 1.00 98.25 88 VAL A CA 1
ATOM 670 C C . VAL A 1 88 ? -0.005 -5.517 8.297 1.00 98.25 88 VAL A C 1
ATOM 672 O O . VAL A 1 88 ? -0.940 -5.175 9.024 1.00 98.25 88 VAL A O 1
ATOM 675 N N . LEU A 1 89 ? 0.796 -6.540 8.604 1.00 98.44 89 LEU A N 1
ATOM 676 C CA . LEU A 1 89 ? 0.642 -7.331 9.827 1.00 98.44 89 LEU A CA 1
ATOM 677 C C . LEU A 1 89 ? 0.896 -6.490 11.083 1.00 98.44 89 LEU A C 1
ATOM 679 O O . LEU A 1 89 ? 0.094 -6.528 12.020 1.00 98.44 89 LEU A O 1
ATOM 683 N N . HIS A 1 90 ? 1.971 -5.701 11.092 1.00 98.44 90 HIS A N 1
ATOM 684 C CA . HIS A 1 90 ? 2.364 -4.859 12.217 1.00 98.44 90 HIS A CA 1
ATOM 685 C C . HIS A 1 90 ? 1.272 -3.840 12.566 1.00 98.44 90 HIS A C 1
ATOM 687 O O . HIS A 1 90 ? 0.741 -3.843 13.680 1.00 98.44 90 HIS A O 1
ATOM 693 N N . HIS A 1 91 ? 0.868 -3.005 11.609 1.00 98.50 91 HIS A N 1
ATOM 694 C CA . HIS A 1 91 ? -0.154 -1.990 11.859 1.00 98.50 91 HIS A CA 1
ATOM 695 C C . HIS A 1 91 ? -1.567 -2.576 11.956 1.00 98.50 91 HIS A C 1
ATOM 697 O O . HIS A 1 91 ? -2.416 -2.009 12.651 1.00 98.50 91 HIS A O 1
ATOM 703 N N . GLY A 1 92 ? -1.828 -3.718 11.315 1.00 97.94 92 GLY A N 1
ATOM 704 C CA . GLY A 1 92 ? -3.063 -4.481 11.486 1.00 97.94 92 GLY A CA 1
ATOM 705 C C . GLY A 1 92 ? -3.249 -4.954 12.929 1.00 97.94 92 GLY A C 1
ATOM 706 O O . GLY A 1 92 ? -4.334 -4.792 13.491 1.00 97.94 92 GLY A O 1
ATOM 707 N N . ALA A 1 93 ? -2.181 -5.445 13.566 1.00 98.44 93 ALA A N 1
ATOM 708 C CA . ALA A 1 93 ? -2.202 -5.835 14.975 1.00 98.44 93 ALA A CA 1
ATOM 709 C C . ALA A 1 93 ? -2.488 -4.642 15.903 1.00 98.44 93 ALA A C 1
ATOM 711 O O . ALA A 1 93 ? -3.289 -4.752 16.832 1.00 98.44 93 ALA A O 1
ATOM 712 N N . GLU A 1 94 ? -1.906 -3.473 15.627 1.00 98.50 94 GLU A N 1
ATOM 713 C CA . GLU A 1 94 ? -2.197 -2.254 16.391 1.00 98.50 94 GLU A CA 1
ATOM 714 C C . GLU A 1 94 ? -3.658 -1.805 16.238 1.00 98.50 94 GLU A C 1
ATOM 716 O O . GLU A 1 94 ? -4.288 -1.398 17.214 1.00 98.50 94 GLU A O 1
ATOM 721 N N . ILE A 1 95 ? -4.223 -1.891 15.027 1.00 97.50 95 ILE A N 1
ATOM 722 C CA . ILE A 1 95 ? -5.641 -1.588 14.786 1.00 97.50 95 ILE A CA 1
ATOM 723 C C . ILE A 1 95 ? -6.530 -2.559 15.567 1.00 97.50 95 ILE A C 1
ATOM 725 O O . ILE A 1 95 ? -7.469 -2.110 16.227 1.00 97.50 95 ILE A O 1
ATOM 729 N N . ALA A 1 96 ? -6.235 -3.861 15.525 1.00 98.00 96 ALA A N 1
ATOM 730 C CA . ALA A 1 96 ? -6.980 -4.873 16.269 1.00 98.00 96 ALA A CA 1
ATOM 731 C C . ALA A 1 96 ? -6.954 -4.588 17.780 1.00 98.00 96 ALA A C 1
ATOM 733 O O . ALA A 1 96 ? -8.012 -4.500 18.403 1.00 98.00 96 ALA A O 1
ATOM 734 N N . LEU A 1 97 ? -5.772 -4.304 18.339 1.00 98.06 97 LEU A N 1
ATOM 735 C CA . LEU A 1 97 ? -5.619 -3.937 19.747 1.00 98.06 97 LEU A CA 1
ATOM 736 C C . LEU A 1 97 ? -6.458 -2.705 20.118 1.00 98.06 97 LEU A C 1
ATOM 738 O O . LEU A 1 97 ? -7.182 -2.723 21.111 1.00 98.06 97 LEU A O 1
ATOM 742 N N . LEU A 1 98 ? -6.401 -1.633 19.323 1.00 97.19 98 LEU A N 1
ATOM 743 C CA . LEU A 1 98 ? -7.183 -0.419 19.585 1.00 97.19 98 LEU A CA 1
ATOM 744 C C . LEU A 1 98 ? -8.694 -0.675 19.514 1.00 97.19 98 LEU A C 1
ATOM 746 O O . LEU A 1 98 ? -9.455 -0.107 20.300 1.00 97.19 98 LEU A O 1
ATOM 750 N N . ARG A 1 99 ? -9.138 -1.531 18.587 1.00 96.94 99 ARG A N 1
ATOM 751 C CA . ARG A 1 99 ? -10.543 -1.943 18.462 1.00 96.94 99 ARG A CA 1
ATOM 752 C C . ARG A 1 99 ? -11.006 -2.733 19.682 1.00 96.94 99 ARG A C 1
ATOM 754 O O . ARG A 1 99 ? -12.119 -2.494 20.154 1.00 96.94 99 ARG A O 1
ATOM 761 N N . ASP A 1 100 ? -10.165 -3.616 20.204 1.00 98.31 100 ASP A N 1
ATOM 762 C CA . ASP A 1 100 ? -10.475 -4.411 21.392 1.00 98.31 100 ASP A CA 1
ATOM 763 C C . ASP A 1 100 ? -10.486 -3.555 22.660 1.00 98.31 100 ASP A C 1
ATOM 765 O O . ASP A 1 100 ? -11.447 -3.617 23.427 1.00 98.31 100 ASP A O 1
ATOM 769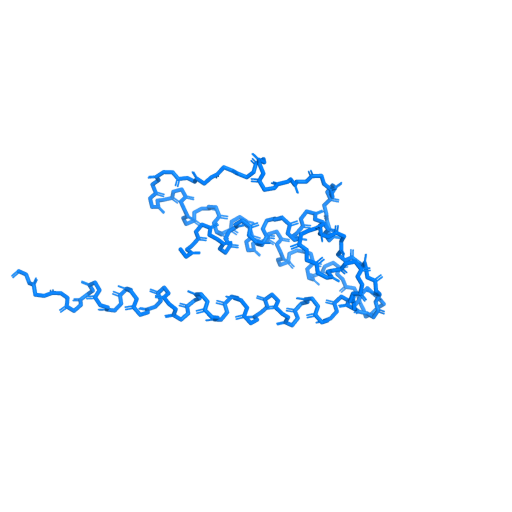 N N . LEU A 1 101 ? -9.506 -2.663 22.833 1.00 97.81 101 LEU A N 1
ATOM 770 C CA . LEU A 1 101 ? -9.501 -1.697 23.934 1.00 97.81 101 LEU A CA 1
ATOM 771 C C . LEU A 1 101 ? -10.734 -0.794 23.895 1.00 97.81 101 LEU A C 1
ATOM 773 O O . LEU A 1 101 ? -11.358 -0.581 24.928 1.00 97.81 101 LEU A O 1
ATOM 777 N N . TYR A 1 102 ? -11.120 -0.291 22.717 1.00 96.69 102 TYR A N 1
ATOM 778 C CA . TYR A 1 102 ? -12.327 0.524 22.571 1.00 96.69 102 TYR A CA 1
ATOM 779 C C . TYR A 1 102 ? -13.587 -0.231 23.008 1.00 96.69 102 TYR A C 1
ATOM 781 O O . TYR A 1 102 ? -14.413 0.336 23.719 1.00 96.69 102 TYR A O 1
ATOM 789 N N . ARG A 1 103 ? -13.719 -1.506 22.622 1.00 97.25 103 ARG A N 1
ATOM 790 C CA . ARG A 1 103 ? -14.840 -2.370 23.027 1.00 97.25 103 ARG A CA 1
ATOM 791 C C . ARG A 1 103 ? -14.843 -2.679 24.524 1.00 97.25 103 ARG A C 1
ATOM 793 O O . ARG A 1 103 ? -15.915 -2.818 25.097 1.00 97.25 103 ARG A O 1
ATOM 800 N N . ALA A 1 104 ? -13.668 -2.791 25.138 1.00 97.44 104 ALA A N 1
ATOM 801 C CA . ALA A 1 104 ? -13.508 -3.088 26.559 1.00 97.44 104 ALA A CA 1
ATOM 802 C C . ALA A 1 104 ? -13.618 -1.853 27.473 1.00 97.44 104 ALA A C 1
ATOM 804 O O . ALA A 1 104 ? -13.536 -1.995 28.694 1.00 97.44 104 ALA A O 1
ATOM 805 N N . ARG A 1 105 ? -13.785 -0.640 26.921 1.00 95.81 105 ARG A N 1
ATOM 806 C CA . ARG A 1 105 ? -13.937 0.577 27.729 1.00 95.81 105 ARG A CA 1
ATOM 807 C C . ARG A 1 105 ? -15.208 0.485 28.582 1.00 95.81 105 ARG A C 1
ATOM 809 O O . ARG A 1 105 ? -16.279 0.256 28.022 1.00 95.81 105 ARG A O 1
ATOM 816 N N . PRO A 1 106 ? -15.112 0.705 29.906 1.00 87.94 106 PRO A N 1
ATOM 817 C CA . PRO A 1 106 ? -16.289 0.852 30.751 1.00 87.94 106 PRO A CA 1
ATOM 818 C C . PRO A 1 106 ? -17.174 1.988 30.233 1.00 87.94 106 PRO A C 1
ATOM 820 O O . PRO A 1 106 ? -16.655 3.012 29.776 1.00 87.94 106 PRO A O 1
ATOM 823 N N . SER A 1 107 ? -18.488 1.778 30.298 1.00 79.12 107 SER A N 1
ATOM 824 C CA . SER A 1 107 ? -19.510 2.797 30.034 1.00 79.12 107 SER A CA 1
ATOM 825 C C . SER A 1 107 ? -19.460 3.926 31.053 1.00 79.12 107 SER A C 1
ATOM 827 O O . SER A 1 107 ? -19.390 3.581 32.257 1.00 79.12 107 SER A O 1
#

Organism: NCBI:txid457431

Secondary structure (DSSP, 8-state):
-HHHHHHHHHHHHHHHHS-S---TTT----SSHHHHHHHHHHHHHHHHHHHHT--HHHHT-BTSS--TTSSTTTSBHHHHHHHHHHHHHHHHHHHHHHHHHHHHS--

Foldseek 3Di:
DLLVLLLVLQQQLCQQPRVNPDDSVNDDQDPDDVSSVVSSVVSVVSSVVSVVPDDPVQQQDACSRVRPPDNSNGDRNVVVVVVSVVVCVVVVVVVVVVVVVVVVDDD